Protein AF-A0A7S0L066-F1 (afdb_monomer_lite)

Radius of gyration: 33.39 Å; chains: 1; bounding box: 70×28×81 Å

Organism: NCBI:txid221442

Foldseek 3Di:
DVVVVVVCQVPVQLVDPQGPCVVVPQQDQDPVGDDPVNVVRVVVSVCCCVPPRVVVVVVVVVVVVVVVVVVVVVVVVVVVCVQQAAPPPRDGQVVCPVPPGPVCCCVPVVPPVVVVVLVVVLVVDDQVPDDPVSVVVVVVVD

Structure (mmCIF, N/CA/C/O backbone):
data_AF-A0A7S0L066-F1
#
_entry.id   AF-A0A7S0L066-F1
#
loop_
_atom_site.group_PDB
_atom_site.id
_atom_site.type_symbol
_atom_site.label_atom_id
_atom_site.label_alt_id
_atom_site.label_comp_id
_atom_site.label_asym_id
_atom_site.label_entity_id
_atom_site.label_seq_id
_atom_site.pdbx_PDB_ins_code
_atom_site.Cartn_x
_atom_site.Cartn_y
_atom_site.Cartn_z
_atom_site.occupancy
_atom_site.B_iso_or_equiv
_atom_site.auth_seq_id
_atom_site.auth_comp_id
_atom_site.auth_asym_id
_atom_site.auth_atom_id
_atom_site.pdbx_PDB_model_num
ATOM 1 N N . THR A 1 1 ? 0.556 -7.918 -47.233 1.00 83.25 1 THR A N 1
ATOM 2 C CA . THR A 1 1 ? 0.284 -6.454 -47.254 1.00 83.25 1 THR A CA 1
ATOM 3 C C . THR A 1 1 ? 1.113 -5.756 -46.186 1.00 83.25 1 THR A C 1
ATOM 5 O O . THR A 1 1 ? 1.379 -6.390 -45.176 1.00 83.25 1 THR A O 1
ATOM 8 N N . LYS A 1 2 ? 1.520 -4.485 -46.350 1.00 84.81 2 LYS A N 1
ATOM 9 C CA . LYS A 1 2 ? 2.402 -3.763 -45.392 1.00 84.81 2 LYS A CA 1
ATOM 10 C C . LYS A 1 2 ? 1.959 -3.868 -43.919 1.00 84.81 2 LYS A C 1
ATOM 12 O O . LYS A 1 2 ? 2.791 -4.014 -43.036 1.00 84.81 2 LYS A O 1
ATOM 17 N N . MET A 1 3 ? 0.648 -3.890 -43.676 1.00 85.00 3 MET A N 1
ATOM 18 C CA . MET A 1 3 ? 0.056 -4.055 -42.344 1.00 85.00 3 MET A CA 1
ATOM 19 C C . MET A 1 3 ? 0.345 -5.422 -41.697 1.00 85.00 3 MET A C 1
ATOM 21 O O . MET A 1 3 ? 0.539 -5.498 -40.492 1.00 85.00 3 MET A O 1
ATOM 25 N N . GLN A 1 4 ? 0.421 -6.498 -42.486 1.00 85.44 4 GLN A N 1
ATOM 26 C CA . GLN A 1 4 ? 0.763 -7.834 -41.979 1.00 85.44 4 GLN A CA 1
ATOM 27 C C . GLN A 1 4 ? 2.227 -7.908 -41.543 1.00 85.44 4 GLN A C 1
ATOM 29 O O . GLN A 1 4 ? 2.521 -8.519 -40.525 1.00 85.44 4 GLN A O 1
ATOM 34 N N . ILE A 1 5 ? 3.124 -7.251 -42.287 1.00 83.81 5 ILE A N 1
ATOM 35 C CA . ILE A 1 5 ? 4.545 -7.176 -41.929 1.00 83.81 5 ILE A CA 1
ATOM 36 C C . ILE A 1 5 ? 4.690 -6.409 -40.615 1.00 83.81 5 ILE A C 1
ATOM 38 O O . ILE A 1 5 ? 5.346 -6.902 -39.711 1.00 83.81 5 ILE A O 1
ATOM 42 N N . LEU A 1 6 ? 4.000 -5.272 -40.473 1.00 83.88 6 LEU A N 1
ATOM 43 C CA . LEU A 1 6 ? 4.010 -4.490 -39.236 1.00 83.88 6 LEU A CA 1
ATOM 44 C C . LEU A 1 6 ? 3.522 -5.303 -38.027 1.00 83.88 6 LEU A C 1
ATOM 46 O O . LEU A 1 6 ? 4.190 -5.326 -36.996 1.00 83.88 6 LEU A O 1
ATOM 50 N N . MET A 1 7 ? 2.380 -5.989 -38.153 1.00 85.94 7 MET A N 1
ATOM 51 C CA . MET A 1 7 ? 1.859 -6.828 -37.070 1.00 85.94 7 MET A CA 1
ATOM 52 C C . MET A 1 7 ? 2.839 -7.947 -36.708 1.00 85.94 7 MET A C 1
ATOM 54 O O . MET A 1 7 ? 3.133 -8.119 -35.533 1.00 85.94 7 MET A O 1
ATOM 58 N N . TYR A 1 8 ? 3.405 -8.633 -37.705 1.00 84.88 8 TYR A N 1
ATOM 59 C CA . TYR A 1 8 ? 4.385 -9.699 -37.492 1.00 84.88 8 TYR A CA 1
ATOM 60 C C . TYR A 1 8 ? 5.654 -9.196 -36.786 1.00 84.88 8 TYR A C 1
ATOM 62 O O . TYR A 1 8 ? 6.122 -9.814 -35.832 1.00 84.88 8 TYR A O 1
ATOM 70 N N . THR A 1 9 ? 6.186 -8.039 -37.196 1.00 81.69 9 THR A N 1
ATOM 71 C CA . THR A 1 9 ? 7.369 -7.448 -36.553 1.00 81.69 9 THR A CA 1
ATOM 72 C C . THR A 1 9 ? 7.100 -7.008 -35.119 1.00 81.69 9 THR A C 1
ATOM 74 O O . THR A 1 9 ? 7.973 -7.164 -34.275 1.00 81.69 9 THR A O 1
ATOM 77 N N . LEU A 1 10 ? 5.898 -6.509 -34.815 1.00 80.31 10 LEU A N 1
ATOM 78 C CA . LEU A 1 10 ? 5.542 -6.104 -33.456 1.00 80.31 10 LEU A CA 1
ATOM 79 C C . LEU A 1 10 ? 5.325 -7.314 -32.551 1.00 80.31 10 LEU A C 1
ATOM 81 O O . LEU A 1 10 ? 5.896 -7.374 -31.472 1.00 80.31 10 LEU A O 1
ATOM 85 N N . THR A 1 11 ? 4.536 -8.300 -32.975 1.00 82.19 11 THR A N 1
ATOM 86 C CA . THR A 1 11 ? 4.227 -9.446 -32.112 1.00 82.19 11 THR A CA 1
ATOM 87 C C . THR A 1 11 ? 5.443 -10.330 -31.913 1.00 82.19 11 THR A C 1
ATOM 89 O O . THR A 1 11 ? 5.811 -10.627 -30.783 1.00 82.19 11 THR A O 1
ATOM 92 N N . THR A 1 12 ? 6.099 -10.724 -33.001 1.00 81.56 12 THR A N 1
ATOM 93 C CA . THR A 1 12 ? 7.193 -11.691 -32.935 1.00 81.56 12 THR A CA 1
ATOM 94 C C . THR A 1 12 ? 8.498 -10.994 -32.566 1.00 81.56 12 THR A C 1
ATOM 96 O O . THR A 1 12 ? 9.250 -11.513 -31.750 1.00 81.56 12 THR A O 1
ATOM 99 N N . GLY A 1 13 ? 8.748 -9.789 -33.090 1.00 78.12 13 GLY A N 1
ATOM 100 C CA . GLY A 1 13 ? 9.976 -9.036 -32.817 1.00 78.12 13 GLY A CA 1
ATOM 101 C C . GLY A 1 13 ? 10.073 -8.457 -31.406 1.00 78.12 13 GLY A C 1
ATOM 102 O O . GLY A 1 13 ? 11.189 -8.259 -30.942 1.00 78.12 13 GLY A O 1
ATOM 103 N N . LEU A 1 14 ? 8.955 -8.200 -30.710 1.00 77.25 14 LEU A N 1
ATOM 104 C CA . LEU A 1 14 ? 8.981 -7.836 -29.282 1.00 77.25 14 LEU A CA 1
ATOM 105 C C . LEU A 1 14 ? 9.094 -9.063 -28.364 1.00 77.25 14 LEU A C 1
ATOM 107 O O . LEU A 1 14 ? 9.609 -8.947 -27.257 1.00 77.25 14 LEU A O 1
ATOM 111 N N . GLN A 1 15 ? 8.595 -10.224 -28.801 1.00 78.12 15 GLN A N 1
ATOM 112 C CA . GLN A 1 15 ? 8.657 -11.477 -28.039 1.00 78.12 15 GLN A CA 1
ATOM 113 C C . GLN A 1 15 ? 10.004 -12.198 -28.182 1.00 78.12 15 GLN A C 1
ATOM 115 O O . GLN A 1 15 ? 10.394 -12.945 -27.286 1.00 78.12 15 GLN A O 1
ATOM 120 N N . ALA A 1 16 ? 10.713 -11.989 -29.294 1.00 77.69 16 ALA A N 1
ATOM 121 C CA . ALA A 1 16 ? 12.057 -12.507 -29.499 1.00 77.69 16 ALA A CA 1
ATOM 122 C C . ALA A 1 16 ? 13.055 -11.780 -28.584 1.00 77.69 16 ALA A C 1
ATOM 124 O O . ALA A 1 16 ? 13.161 -10.553 -28.604 1.00 77.69 16 ALA A O 1
ATOM 125 N N . GLY A 1 17 ? 13.817 -12.542 -27.794 1.00 71.38 17 GLY A N 1
ATOM 126 C CA . GLY A 1 17 ? 14.738 -11.995 -26.791 1.00 71.38 17 GLY A CA 1
ATOM 127 C C . GLY A 1 17 ? 15.867 -11.129 -27.364 1.00 71.38 17 GLY A C 1
ATOM 128 O O . GLY A 1 17 ? 16.393 -10.287 -26.645 1.00 71.38 17 GLY A O 1
ATOM 129 N N . GLY A 1 18 ? 16.215 -11.303 -28.647 1.00 74.94 18 GLY A N 1
ATOM 130 C CA . GLY A 1 18 ? 17.207 -10.503 -29.382 1.00 74.94 18 GLY A CA 1
ATOM 131 C C . GLY A 1 18 ? 16.611 -9.468 -30.346 1.00 74.94 18 GLY A C 1
ATOM 132 O O . GLY A 1 18 ? 17.321 -8.948 -31.204 1.00 74.94 18 GLY A O 1
ATOM 133 N N . GLY A 1 19 ? 15.308 -9.185 -30.259 1.00 80.62 19 GLY A N 1
ATOM 134 C CA . GLY A 1 19 ? 14.626 -8.289 -31.191 1.00 80.62 19 GLY A CA 1
ATOM 135 C C . GLY A 1 19 ? 14.442 -8.889 -32.591 1.00 80.62 19 GLY A C 1
ATOM 136 O O . GLY A 1 19 ? 14.411 -10.104 -32.786 1.00 80.62 19 GLY A O 1
ATOM 137 N N . ILE A 1 20 ? 14.302 -8.026 -33.600 1.00 80.38 20 ILE A N 1
ATOM 138 C CA . ILE A 1 20 ? 13.977 -8.437 -34.975 1.00 80.38 20 ILE A CA 1
ATOM 139 C C . ILE A 1 20 ? 15.114 -9.213 -35.675 1.00 80.38 20 ILE A C 1
ATOM 141 O O . ILE A 1 20 ? 14.850 -10.005 -36.585 1.00 80.38 20 ILE A O 1
ATOM 145 N N . ALA A 1 21 ? 16.357 -9.037 -35.217 1.00 79.31 21 ALA A N 1
ATOM 146 C CA . ALA A 1 21 ? 17.546 -9.707 -35.744 1.00 79.31 21 ALA A CA 1
ATOM 147 C C . ALA A 1 21 ? 17.475 -11.234 -35.618 1.00 79.31 21 ALA A C 1
ATOM 149 O O . ALA A 1 21 ? 17.921 -11.952 -36.511 1.00 79.31 21 ALA A O 1
ATOM 150 N N . ASP A 1 22 ? 16.859 -11.731 -34.544 1.00 80.06 22 ASP A N 1
ATOM 151 C CA . ASP A 1 22 ? 16.724 -13.166 -34.269 1.00 80.06 22 ASP A CA 1
ATOM 152 C C . ASP A 1 22 ? 15.781 -13.857 -35.277 1.00 80.06 22 ASP A C 1
ATOM 154 O O . ASP A 1 22 ? 15.952 -15.018 -35.636 1.00 80.06 22 ASP A O 1
ATOM 158 N N . ILE A 1 23 ? 14.808 -13.114 -35.817 1.00 79.56 23 ILE A N 1
ATOM 159 C CA . ILE A 1 23 ? 13.771 -13.643 -36.719 1.00 79.56 23 ILE A CA 1
ATOM 160 C C . ILE A 1 23 ? 14.208 -13.585 -38.183 1.00 79.56 23 ILE A C 1
ATOM 162 O O . ILE A 1 23 ? 13.947 -14.510 -38.950 1.00 79.56 23 ILE A O 1
ATOM 166 N N . ILE A 1 24 ? 14.833 -12.477 -38.599 1.00 76.94 24 ILE A N 1
ATOM 167 C CA . ILE A 1 24 ? 15.256 -12.270 -39.998 1.00 76.94 24 ILE A CA 1
ATOM 168 C C . ILE A 1 24 ? 16.633 -12.922 -40.254 1.00 76.94 24 ILE A C 1
ATOM 170 O O . ILE A 1 24 ? 17.142 -12.898 -41.378 1.00 76.94 24 ILE A O 1
ATOM 174 N N . GLY A 1 25 ? 17.233 -13.519 -39.220 1.00 71.88 25 GLY A N 1
ATOM 175 C CA . GLY A 1 25 ? 18.628 -13.929 -39.207 1.00 71.88 25 GLY A CA 1
ATOM 176 C C . GLY A 1 25 ? 19.523 -12.701 -39.057 1.00 71.88 25 GLY A C 1
ATOM 177 O O . GLY A 1 25 ? 19.378 -11.717 -39.796 1.00 71.88 25 GLY A O 1
ATOM 178 N N . GLY A 1 26 ? 20.438 -12.751 -38.087 1.00 67.69 26 GLY A N 1
ATOM 179 C CA . GLY A 1 26 ? 21.418 -11.690 -37.869 1.00 67.69 26 GLY A CA 1
ATOM 180 C C . GLY A 1 26 ? 22.226 -11.410 -39.136 1.00 67.69 26 GLY A C 1
ATOM 181 O O . GLY A 1 26 ? 22.252 -12.218 -40.069 1.00 67.69 26 GLY A O 1
ATOM 182 N N . ALA A 1 27 ? 22.880 -10.250 -39.195 1.00 67.81 27 ALA A N 1
ATOM 183 C CA . ALA A 1 27 ? 23.735 -9.913 -40.326 1.00 67.81 27 ALA A CA 1
ATOM 184 C C . ALA A 1 27 ? 24.775 -11.033 -40.544 1.00 67.81 27 ALA A C 1
ATOM 186 O O . ALA A 1 27 ? 25.620 -11.291 -39.690 1.00 67.81 27 ALA A O 1
ATOM 187 N N . THR A 1 28 ? 24.677 -11.746 -41.666 1.00 65.25 28 THR A N 1
ATOM 188 C CA . THR A 1 28 ? 25.598 -12.833 -42.001 1.00 65.25 28 THR A CA 1
ATOM 189 C C . THR A 1 28 ? 26.895 -12.245 -42.538 1.00 65.25 28 THR A C 1
ATOM 191 O O . THR A 1 28 ? 26.867 -11.378 -43.413 1.00 65.25 28 THR A O 1
ATOM 194 N N . TYR A 1 29 ? 28.025 -12.716 -42.017 1.00 61.97 29 TYR A N 1
ATOM 195 C CA . TYR A 1 29 ? 29.346 -12.385 -42.539 1.00 61.97 29 TYR A CA 1
ATOM 196 C C . TYR A 1 29 ? 29.525 -13.126 -43.869 1.00 61.97 29 TYR A C 1
ATOM 198 O O . TY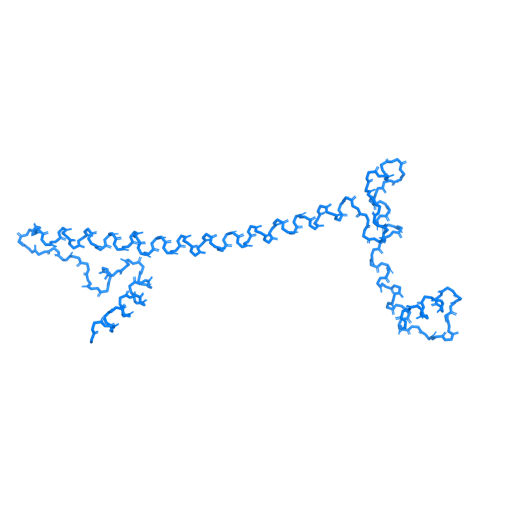R A 1 29 ? 29.619 -14.349 -43.877 1.00 61.97 29 TYR A O 1
ATOM 206 N N . ASP A 1 30 ? 29.473 -12.408 -44.989 1.00 61.53 30 ASP A N 1
ATOM 207 C CA . ASP A 1 30 ? 29.739 -12.988 -46.308 1.00 61.53 30 ASP A CA 1
ATOM 208 C C . ASP A 1 30 ? 31.264 -13.093 -46.504 1.00 61.53 30 ASP A C 1
ATOM 210 O O . ASP A 1 30 ? 32.003 -12.189 -46.098 1.00 61.53 30 ASP A O 1
ATOM 214 N N . ASP A 1 31 ? 31.753 -14.175 -47.120 1.00 57.56 31 ASP A N 1
ATOM 215 C CA . ASP A 1 31 ? 33.188 -14.533 -47.235 1.00 57.56 31 ASP A CA 1
ATOM 216 C C . ASP A 1 31 ? 34.046 -13.496 -48.016 1.00 57.56 31 ASP A C 1
ATOM 218 O O . ASP A 1 31 ? 35.258 -13.653 -48.166 1.00 57.56 31 ASP A O 1
ATOM 222 N N . GLY A 1 32 ? 33.437 -12.406 -48.503 1.00 62.47 32 GLY A N 1
ATOM 223 C CA . GLY A 1 32 ? 34.076 -11.278 -49.195 1.00 62.47 32 GLY A CA 1
ATOM 224 C C . GLY A 1 32 ? 34.456 -10.073 -48.317 1.00 62.47 32 GLY A C 1
ATOM 225 O O . GLY A 1 32 ? 34.993 -9.097 -48.844 1.00 62.47 32 GLY A O 1
ATOM 226 N N . GLY A 1 33 ? 34.207 -10.122 -47.003 1.00 61.22 33 GLY A N 1
ATOM 227 C CA . GLY A 1 33 ? 34.498 -9.037 -46.054 1.00 61.22 33 GLY A CA 1
ATOM 228 C C . GLY A 1 33 ? 33.296 -8.121 -45.768 1.00 61.22 33 GLY A C 1
ATOM 229 O O . GLY A 1 33 ? 32.257 -8.226 -46.421 1.00 61.22 33 GLY A O 1
ATOM 230 N N . PRO A 1 34 ? 33.392 -7.226 -44.765 1.00 63.47 34 PRO A N 1
ATOM 231 C CA . PRO A 1 34 ? 32.255 -6.430 -44.319 1.00 63.47 34 PRO A CA 1
ATOM 232 C C . PRO A 1 34 ? 31.882 -5.366 -45.359 1.00 63.47 34 PRO A C 1
ATOM 234 O O . PRO A 1 34 ? 32.517 -4.316 -45.452 1.00 63.47 34 PRO A O 1
ATOM 237 N N . ASP A 1 35 ? 30.822 -5.626 -46.123 1.00 75.88 35 ASP A N 1
ATOM 238 C CA . ASP A 1 35 ? 30.203 -4.623 -46.989 1.00 75.88 35 ASP A CA 1
ATOM 239 C C . ASP A 1 35 ? 29.529 -3.520 -46.144 1.00 75.88 35 ASP A C 1
ATOM 241 O O . ASP A 1 35 ? 29.085 -3.741 -45.014 1.00 75.88 35 ASP A O 1
ATOM 245 N N . SER A 1 36 ? 29.389 -2.317 -46.699 1.00 79.31 36 SER A N 1
ATOM 246 C CA . SER A 1 36 ? 28.723 -1.178 -46.045 1.00 79.31 36 SER A CA 1
ATOM 247 C C . SER A 1 36 ? 27.295 -1.517 -45.580 1.00 79.31 36 SER A C 1
ATOM 249 O O . SER A 1 36 ? 26.822 -1.001 -44.565 1.00 79.31 36 SER A O 1
ATOM 251 N N . ARG A 1 37 ? 26.625 -2.442 -46.279 1.00 79.00 37 ARG A N 1
ATOM 252 C CA . ARG A 1 37 ? 25.279 -2.933 -45.949 1.00 79.00 37 ARG A CA 1
ATOM 253 C C . ARG A 1 37 ? 25.227 -3.762 -44.665 1.00 79.00 37 ARG A C 1
ATOM 255 O O . ARG A 1 37 ? 24.209 -3.719 -43.976 1.00 79.00 37 ARG A O 1
ATOM 262 N N . TYR A 1 38 ? 26.300 -4.484 -44.337 1.00 82.12 38 TYR A N 1
ATOM 263 C CA . TYR A 1 38 ? 26.390 -5.288 -43.116 1.00 82.12 38 TYR A CA 1
ATOM 264 C C . TYR A 1 38 ? 26.314 -4.387 -41.878 1.00 82.12 38 TYR A C 1
ATOM 266 O O . TYR A 1 38 ? 25.449 -4.570 -41.024 1.00 82.12 38 TYR A O 1
ATOM 274 N N . TRP A 1 39 ? 27.150 -3.346 -41.830 1.00 82.19 39 TRP A N 1
ATOM 275 C CA . TRP A 1 39 ? 27.199 -2.415 -40.700 1.00 82.19 39 TRP A CA 1
ATOM 276 C C . TRP A 1 39 ? 25.904 -1.630 -40.516 1.00 82.19 39 TRP A C 1
ATOM 278 O O . TRP A 1 39 ? 25.462 -1.438 -39.386 1.00 82.19 39 TRP A O 1
ATOM 288 N N . TRP A 1 40 ? 25.261 -1.219 -41.614 1.00 84.56 40 TRP A N 1
ATOM 289 C CA . TRP A 1 40 ? 23.960 -0.556 -41.533 1.00 84.56 40 TRP A CA 1
ATOM 290 C C . TRP A 1 40 ? 22.888 -1.458 -40.911 1.00 84.56 40 TRP A C 1
ATOM 292 O O . TRP A 1 40 ? 22.070 -0.987 -40.124 1.00 84.56 40 TRP A O 1
ATOM 302 N N . ARG A 1 41 ? 22.910 -2.760 -41.225 1.00 84.31 41 ARG A N 1
ATOM 303 C CA . ARG A 1 41 ? 21.960 -3.725 -40.665 1.00 84.31 41 ARG A CA 1
ATOM 304 C C . ARG A 1 41 ? 22.204 -3.985 -39.180 1.00 84.31 41 ARG A C 1
ATOM 306 O O . ARG A 1 41 ? 21.244 -3.965 -38.425 1.00 84.31 41 ARG A O 1
ATOM 313 N N . VAL A 1 42 ? 23.462 -4.128 -38.760 1.00 84.38 42 VAL A N 1
ATOM 314 C CA . VAL A 1 42 ? 23.818 -4.280 -37.336 1.00 84.38 42 VAL A CA 1
ATOM 315 C C . VAL A 1 42 ? 23.342 -3.078 -36.520 1.00 84.38 42 VAL A C 1
ATOM 317 O O . VAL A 1 42 ? 22.639 -3.244 -35.531 1.00 84.38 42 VAL A O 1
ATOM 320 N N . VAL A 1 43 ? 23.643 -1.856 -36.973 1.00 88.00 43 VAL A N 1
ATOM 321 C CA . VAL A 1 43 ? 23.212 -0.634 -36.271 1.00 88.00 43 VAL A CA 1
ATOM 322 C C . VAL A 1 43 ? 21.688 -0.521 -36.223 1.00 88.00 43 VAL A C 1
ATOM 324 O O . VAL A 1 43 ? 21.139 -0.091 -35.211 1.00 88.00 43 VAL A O 1
ATOM 327 N N . TYR A 1 44 ? 20.996 -0.901 -37.299 1.00 87.38 44 TYR A N 1
ATOM 328 C CA . TYR A 1 44 ? 19.535 -0.914 -37.329 1.00 87.38 44 TYR A CA 1
ATOM 329 C C . TYR A 1 44 ? 18.943 -1.909 -36.319 1.00 87.38 44 TYR A C 1
ATOM 331 O O . TYR A 1 44 ? 18.037 -1.545 -35.568 1.00 87.38 44 TYR A O 1
ATOM 339 N N . ASP A 1 45 ? 19.472 -3.130 -36.281 1.00 85.94 45 ASP A N 1
ATOM 340 C CA . ASP A 1 45 ? 19.020 -4.203 -35.396 1.00 85.94 45 ASP A CA 1
ATOM 341 C C . ASP A 1 45 ? 19.275 -3.860 -33.911 1.00 85.94 45 ASP A C 1
ATOM 343 O O . ASP A 1 45 ? 18.370 -3.986 -33.079 1.00 85.94 45 ASP A O 1
ATOM 347 N N . ASP A 1 46 ? 20.454 -3.319 -33.590 1.00 86.75 46 ASP A N 1
ATOM 348 C CA . ASP A 1 46 ? 20.810 -2.884 -32.232 1.00 86.75 46 ASP A CA 1
ATOM 349 C C . ASP A 1 46 ? 19.978 -1.674 -31.779 1.00 86.75 46 ASP A C 1
ATOM 351 O O . ASP A 1 46 ? 19.477 -1.634 -30.651 1.00 86.75 46 ASP A O 1
ATOM 355 N N . ALA A 1 47 ? 19.777 -0.685 -32.659 1.00 89.06 47 ALA A N 1
ATOM 356 C CA . ALA A 1 47 ? 18.936 0.471 -32.357 1.00 89.06 47 ALA A CA 1
ATOM 357 C C . ALA A 1 47 ? 17.473 0.061 -32.139 1.00 89.06 47 ALA A C 1
ATOM 359 O O . ALA A 1 47 ? 16.820 0.581 -31.232 1.00 89.06 47 ALA A O 1
ATOM 360 N N . TYR A 1 48 ? 16.964 -0.892 -32.929 1.00 85.88 48 TYR A N 1
ATOM 361 C CA . TYR A 1 48 ? 15.634 -1.466 -32.733 1.00 85.88 48 TYR A CA 1
ATOM 362 C C . TYR A 1 48 ? 15.514 -2.114 -31.348 1.00 85.88 48 TYR A C 1
ATOM 364 O O . TYR A 1 48 ? 14.566 -1.823 -30.618 1.00 85.88 48 TYR A O 1
ATOM 372 N N . PHE A 1 49 ? 16.479 -2.951 -30.959 1.00 85.94 49 PHE A N 1
ATOM 373 C CA . PHE A 1 49 ? 16.461 -3.631 -29.664 1.00 85.94 49 PHE A CA 1
ATOM 374 C C . PHE A 1 49 ? 16.509 -2.642 -28.488 1.00 85.94 49 PHE A C 1
ATOM 376 O O . PHE A 1 49 ? 15.670 -2.700 -27.584 1.00 85.94 49 PHE A O 1
ATOM 383 N N . LEU A 1 50 ? 17.432 -1.681 -28.520 1.00 88.56 50 LEU A N 1
ATOM 384 C CA . LEU A 1 50 ? 17.578 -0.696 -27.447 1.00 88.56 50 LEU A CA 1
ATOM 385 C C . LEU A 1 50 ? 16.359 0.221 -27.325 1.00 88.56 50 LEU A C 1
ATOM 387 O O . LEU A 1 50 ? 15.896 0.487 -26.218 1.00 88.56 50 LEU A O 1
ATOM 391 N N . ILE A 1 51 ? 15.824 0.705 -28.444 1.00 87.75 51 ILE A N 1
ATOM 392 C CA . ILE A 1 51 ? 14.743 1.692 -28.409 1.00 87.75 51 ILE A CA 1
ATOM 393 C C . ILE A 1 51 ? 13.392 1.017 -28.189 1.00 87.75 51 ILE A C 1
ATOM 395 O O . ILE A 1 51 ? 12.615 1.488 -27.368 1.00 87.75 51 ILE A O 1
ATOM 399 N N . LEU A 1 52 ? 13.076 -0.066 -28.900 1.00 85.50 52 LEU A N 1
ATOM 400 C CA . LEU A 1 52 ? 11.735 -0.652 -28.834 1.00 85.50 52 LEU A CA 1
ATOM 401 C C . LEU A 1 52 ? 11.597 -1.719 -27.755 1.00 85.50 52 LEU A C 1
ATOM 403 O O . LEU A 1 52 ? 10.556 -1.764 -27.111 1.00 85.50 52 LEU A O 1
ATOM 407 N N . VAL A 1 53 ? 12.613 -2.549 -27.514 1.00 86.06 53 VAL A N 1
ATOM 408 C CA . VAL A 1 53 ? 12.506 -3.615 -26.505 1.00 86.06 53 VAL A CA 1
ATOM 409 C C . VAL A 1 53 ? 12.838 -3.060 -25.120 1.00 86.06 53 VAL A C 1
ATOM 411 O O . VAL A 1 53 ? 11.978 -3.061 -24.240 1.00 86.06 53 VAL A O 1
ATOM 414 N N . ILE A 1 54 ? 14.042 -2.511 -24.922 1.00 89.94 54 ILE A N 1
ATOM 415 C CA . ILE A 1 54 ? 14.493 -2.078 -23.586 1.00 89.94 54 ILE A CA 1
ATOM 416 C C . ILE A 1 54 ? 13.627 -0.947 -23.021 1.00 89.94 54 ILE A C 1
ATOM 418 O O . ILE A 1 54 ? 13.211 -1.033 -21.863 1.00 89.94 54 ILE A O 1
ATOM 422 N N . ILE A 1 55 ? 13.305 0.087 -23.806 1.00 92.44 55 ILE A N 1
ATOM 423 C CA . ILE A 1 55 ? 12.462 1.189 -23.310 1.00 92.44 55 ILE A CA 1
ATOM 424 C C . ILE A 1 55 ? 11.045 0.692 -23.005 1.00 92.44 55 ILE A C 1
ATOM 426 O O . ILE A 1 55 ? 10.513 1.026 -21.949 1.00 92.44 55 ILE A O 1
ATOM 430 N N . MET A 1 56 ? 10.439 -0.142 -23.859 1.00 88.50 56 MET A N 1
ATOM 431 C CA . MET A 1 56 ? 9.090 -0.663 -23.600 1.00 88.50 56 MET A CA 1
ATOM 432 C C . MET A 1 56 ? 9.049 -1.507 -22.320 1.00 88.50 56 MET A C 1
ATOM 434 O O . MET A 1 56 ? 8.168 -1.301 -21.483 1.00 88.50 56 MET A O 1
ATOM 438 N N . LEU A 1 57 ? 10.023 -2.404 -22.121 1.00 89.62 57 LEU A N 1
ATOM 439 C CA . LEU A 1 57 ? 10.134 -3.200 -20.893 1.00 89.62 57 LEU A CA 1
ATOM 440 C C . LEU A 1 57 ? 10.371 -2.316 -19.660 1.00 89.62 57 LEU A C 1
ATOM 442 O O . LEU A 1 57 ? 9.797 -2.573 -18.599 1.00 89.62 57 LEU A O 1
ATOM 446 N N . SER A 1 58 ? 11.175 -1.260 -19.803 1.00 94.12 58 SER A N 1
ATOM 447 C CA . SER A 1 58 ? 11.455 -0.305 -18.725 1.00 94.12 58 SER A CA 1
ATOM 448 C C . SER A 1 58 ? 10.212 0.498 -18.341 1.00 94.12 58 SER A C 1
ATOM 450 O O . SER A 1 58 ? 9.969 0.698 -17.155 1.00 94.12 58 SER A O 1
ATOM 452 N N . ILE A 1 59 ? 9.385 0.903 -19.312 1.00 95.31 59 ILE A N 1
ATOM 453 C CA . ILE A 1 59 ? 8.109 1.590 -19.058 1.00 95.31 59 ILE A CA 1
ATOM 454 C C . ILE A 1 59 ? 7.147 0.669 -18.306 1.00 95.31 59 ILE A C 1
ATOM 456 O O . ILE A 1 59 ? 6.606 1.070 -17.279 1.00 95.31 59 ILE A O 1
ATOM 460 N N . VAL A 1 60 ? 6.953 -0.569 -18.778 1.00 94.56 60 VAL A N 1
ATOM 461 C CA . VAL A 1 60 ? 6.044 -1.525 -18.120 1.00 94.56 60 VAL A CA 1
ATOM 462 C C . VAL A 1 60 ? 6.499 -1.799 -16.688 1.00 94.56 60 VAL A C 1
ATOM 464 O O . VAL A 1 60 ? 5.696 -1.726 -15.760 1.00 94.56 60 VAL A O 1
ATOM 467 N N . SER A 1 61 ? 7.793 -2.050 -16.495 1.00 95.88 61 SER A N 1
ATOM 468 C CA . SER A 1 61 ? 8.359 -2.273 -15.162 1.00 95.88 61 SER A CA 1
ATOM 469 C C . SER A 1 61 ? 8.227 -1.031 -14.277 1.00 95.88 61 SER A C 1
ATOM 471 O O . SER A 1 61 ? 7.905 -1.158 -13.100 1.00 95.88 61 SER A O 1
ATOM 473 N N . GLY A 1 62 ? 8.411 0.165 -14.840 1.00 97.31 62 GLY A N 1
ATOM 474 C CA . GLY A 1 62 ? 8.229 1.434 -14.138 1.00 97.31 62 GLY A CA 1
ATOM 475 C C . GLY A 1 62 ? 6.803 1.625 -13.626 1.00 97.31 62 GLY A C 1
ATOM 476 O O . GLY A 1 62 ? 6.627 1.930 -12.452 1.00 97.31 62 GLY A O 1
ATOM 477 N N . ILE A 1 63 ? 5.792 1.361 -14.462 1.00 97.25 63 ILE A N 1
ATOM 478 C CA . ILE A 1 63 ? 4.373 1.430 -14.065 1.00 97.25 63 ILE A CA 1
ATOM 479 C C . ILE A 1 63 ? 4.075 0.437 -12.936 1.00 97.25 63 ILE A C 1
ATOM 481 O O . ILE A 1 63 ? 3.377 0.766 -11.981 1.00 97.25 63 ILE A O 1
ATOM 485 N N . ILE A 1 64 ? 4.614 -0.781 -13.030 1.00 96.94 64 ILE A N 1
ATOM 486 C CA . ILE A 1 64 ? 4.426 -1.808 -12.001 1.00 96.94 64 ILE A CA 1
ATOM 487 C C . ILE A 1 64 ? 5.053 -1.367 -10.669 1.00 96.94 64 ILE A C 1
ATOM 489 O O . ILE A 1 64 ? 4.419 -1.497 -9.623 1.00 96.94 64 ILE A O 1
ATOM 493 N N . ILE A 1 65 ? 6.280 -0.836 -10.694 1.00 97.56 65 ILE A N 1
ATOM 494 C CA . ILE A 1 65 ? 6.973 -0.352 -9.491 1.00 97.56 65 ILE A CA 1
ATOM 495 C C . ILE A 1 65 ? 6.224 0.825 -8.867 1.00 97.56 65 ILE A C 1
ATOM 497 O O . ILE A 1 65 ? 6.073 0.847 -7.650 1.00 97.56 65 ILE A O 1
ATOM 501 N N . ASP A 1 66 ? 5.730 1.759 -9.677 1.00 97.62 66 ASP A N 1
ATOM 502 C CA . ASP A 1 66 ? 4.942 2.902 -9.209 1.00 97.62 66 ASP A CA 1
ATOM 503 C C . ASP A 1 66 ? 3.647 2.448 -8.515 1.00 97.62 66 ASP A C 1
ATOM 505 O O . ASP A 1 66 ? 3.383 2.823 -7.374 1.00 97.62 66 ASP A O 1
ATOM 509 N N . ALA A 1 67 ? 2.900 1.525 -9.131 1.00 96.75 67 ALA A N 1
ATOM 510 C CA . ALA A 1 67 ? 1.683 0.965 -8.541 1.00 96.75 67 ALA A CA 1
ATOM 511 C C . ALA A 1 67 ? 1.948 0.222 -7.216 1.00 96.75 67 ALA A C 1
ATOM 513 O O . ALA A 1 67 ? 1.190 0.359 -6.246 1.00 96.75 67 ALA A O 1
ATOM 514 N N . PHE A 1 68 ? 3.034 -0.557 -7.145 1.00 96.06 68 PHE A N 1
ATOM 515 C CA . PHE A 1 68 ? 3.448 -1.198 -5.895 1.00 96.06 68 PHE A CA 1
ATOM 516 C C . PHE A 1 68 ? 3.973 -0.192 -4.866 1.00 96.06 68 PHE A C 1
ATOM 518 O O . PHE A 1 68 ? 3.783 -0.418 -3.673 1.00 96.06 68 PHE A O 1
ATOM 525 N N . GLY A 1 69 ? 4.597 0.904 -5.299 1.00 97.38 69 GLY A N 1
ATOM 526 C CA . GLY A 1 69 ? 4.996 2.025 -4.449 1.00 97.38 69 GLY A CA 1
ATOM 527 C C . GLY A 1 69 ? 3.785 2.658 -3.773 1.00 97.38 69 GLY A C 1
ATOM 528 O O . GLY A 1 69 ? 3.686 2.618 -2.551 1.00 97.38 69 GLY A O 1
ATOM 529 N N . ALA A 1 70 ? 2.797 3.089 -4.560 1.00 96.06 70 ALA A N 1
ATOM 530 C CA . ALA A 1 70 ? 1.560 3.677 -4.046 1.00 96.06 70 ALA A CA 1
ATOM 531 C C . ALA A 1 70 ? 0.808 2.738 -3.082 1.00 96.06 70 ALA A C 1
ATOM 533 O O . ALA A 1 70 ? 0.312 3.166 -2.042 1.00 96.06 70 ALA A O 1
ATOM 534 N N . SER A 1 71 ? 0.765 1.434 -3.385 1.00 95.25 71 SER A N 1
ATOM 535 C CA . SER A 1 71 ? 0.146 0.440 -2.493 1.00 95.25 71 SER A CA 1
ATOM 536 C C . SER A 1 71 ? 0.883 0.305 -1.153 1.00 95.25 71 SER A C 1
ATOM 538 O O . SER A 1 71 ? 0.257 0.041 -0.125 1.00 95.25 71 SER A O 1
ATOM 540 N N . ARG A 1 72 ? 2.213 0.468 -1.143 1.00 96.00 72 ARG A N 1
ATOM 541 C CA . ARG A 1 72 ? 3.020 0.444 0.087 1.00 96.00 72 ARG A CA 1
ATOM 542 C C . ARG A 1 72 ? 2.817 1.708 0.906 1.00 96.00 72 ARG A C 1
ATOM 544 O O . ARG A 1 72 ? 2.684 1.590 2.120 1.00 96.00 72 ARG A O 1
ATOM 551 N N . ASP A 1 73 ? 2.764 2.860 0.249 1.00 96.88 73 ASP A N 1
ATOM 552 C CA . ASP A 1 73 ? 2.547 4.147 0.908 1.00 96.88 73 ASP A CA 1
ATOM 553 C C . ASP A 1 73 ? 1.169 4.181 1.577 1.00 96.88 73 ASP A C 1
ATOM 555 O O . ASP A 1 73 ? 1.073 4.517 2.753 1.00 96.88 73 ASP A O 1
ATOM 559 N N . HIS A 1 74 ? 0.125 3.701 0.891 1.00 95.19 74 HIS A N 1
ATOM 560 C CA . HIS A 1 74 ? -1.210 3.596 1.484 1.00 95.19 74 HIS A CA 1
ATOM 561 C C . HIS A 1 74 ? -1.241 2.662 2.702 1.00 95.19 74 HIS A C 1
ATOM 563 O O . HIS A 1 74 ? -1.858 2.971 3.718 1.00 95.19 74 HIS A O 1
ATOM 569 N N . ARG A 1 75 ? -0.545 1.517 2.635 1.00 94.00 75 ARG A N 1
ATOM 570 C CA . ARG A 1 75 ? -0.444 0.622 3.795 1.00 94.00 75 ARG A CA 1
ATOM 571 C C . ARG A 1 75 ? 0.272 1.300 4.965 1.00 94.00 75 ARG A C 1
ATOM 573 O O . ARG A 1 75 ? -0.169 1.150 6.097 1.00 94.00 75 ARG A O 1
ATOM 580 N N . HIS A 1 76 ? 1.353 2.028 4.693 1.00 95.12 76 HIS A N 1
ATOM 581 C CA . HIS A 1 76 ? 2.103 2.743 5.722 1.00 95.12 76 HIS A CA 1
ATOM 582 C C . HIS A 1 76 ? 1.262 3.843 6.380 1.00 95.1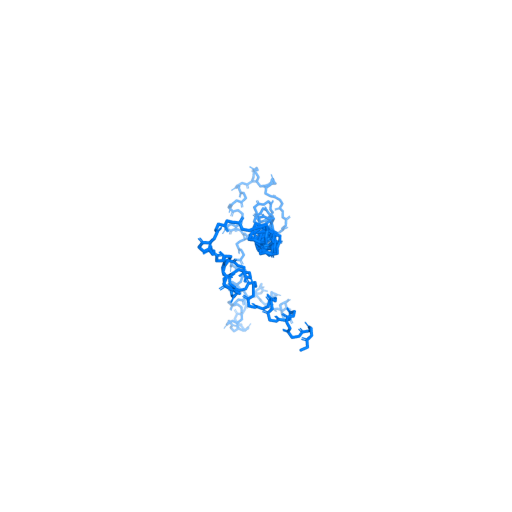2 76 HIS A C 1
ATOM 584 O O . HIS A 1 76 ? 1.287 3.973 7.596 1.00 95.12 76 HIS A O 1
ATOM 590 N N . GLU A 1 77 ? 0.478 4.587 5.599 1.00 94.06 77 GLU A N 1
ATOM 591 C CA . GLU A 1 77 ? -0.452 5.603 6.107 1.00 94.06 77 GLU A CA 1
ATOM 592 C C . GLU A 1 77 ? -1.492 4.995 7.063 1.00 94.06 77 GLU A C 1
ATOM 594 O O . GLU A 1 77 ? -1.701 5.505 8.162 1.00 94.06 77 GLU A O 1
ATOM 599 N N . VAL A 1 78 ? -2.095 3.861 6.690 1.00 90.62 78 VAL A N 1
ATOM 600 C CA . VAL A 1 78 ? -3.058 3.152 7.550 1.00 90.62 78 VAL A CA 1
ATOM 601 C C . VAL A 1 78 ? -2.394 2.620 8.827 1.00 90.62 78 VAL A C 1
ATOM 603 O O . VAL A 1 78 ? -2.977 2.707 9.906 1.00 90.62 78 VAL A O 1
ATOM 606 N N . GLU A 1 79 ? -1.186 2.060 8.726 1.00 90.31 79 GLU A N 1
ATOM 607 C CA . GLU A 1 79 ? -0.428 1.567 9.885 1.00 90.31 79 GLU A CA 1
ATOM 608 C C . GLU A 1 79 ? -0.013 2.704 10.833 1.00 90.31 79 GLU A C 1
ATOM 610 O O . GLU A 1 79 ? 0.021 2.507 12.050 1.00 90.31 79 GLU A O 1
ATOM 615 N N . GLU A 1 80 ? 0.297 3.881 10.292 1.00 90.50 80 GLU A N 1
ATOM 616 C CA . GLU A 1 80 ? 0.626 5.081 11.058 1.00 90.50 80 GLU A CA 1
ATOM 617 C C . GLU A 1 80 ? -0.608 5.639 11.780 1.00 90.50 80 GLU A C 1
ATOM 619 O O . GLU A 1 80 ? -0.538 5.919 12.978 1.00 90.50 80 GLU A O 1
ATOM 624 N N . ASP A 1 81 ? -1.759 5.723 11.108 1.00 90.25 81 ASP A N 1
ATOM 625 C CA . ASP A 1 81 ? -3.009 6.173 11.734 1.00 90.25 81 ASP A CA 1
ATOM 626 C C . ASP A 1 81 ? -3.435 5.256 12.896 1.00 90.25 81 ASP A C 1
ATOM 628 O O . ASP A 1 81 ? -3.763 5.733 13.984 1.00 90.25 81 ASP A O 1
ATOM 632 N N . GLN A 1 82 ? -3.311 3.933 12.724 1.00 86.00 82 GLN A N 1
ATOM 633 C CA . GLN A 1 82 ? -3.599 2.954 13.784 1.00 86.00 82 GLN A CA 1
ATOM 634 C C . GLN A 1 82 ? -2.680 3.081 15.010 1.00 86.00 82 GLN A C 1
ATOM 636 O O . GLN A 1 82 ? -3.080 2.723 16.120 1.00 86.00 82 GLN A O 1
ATOM 641 N N . GLN A 1 83 ? -1.447 3.561 14.831 1.00 85.56 83 GLN A N 1
ATOM 642 C CA . GLN A 1 83 ? -0.507 3.807 15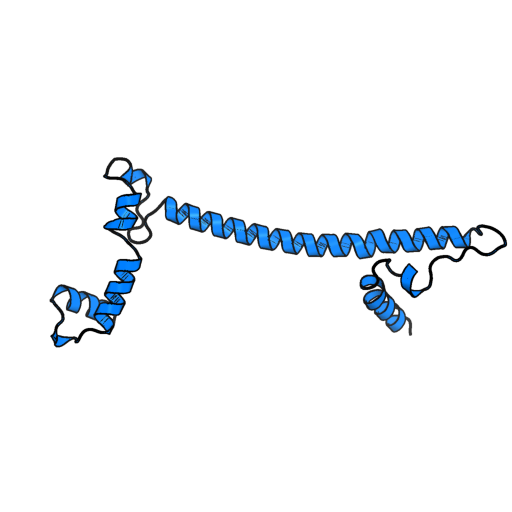.933 1.00 85.56 83 GLN A CA 1
ATOM 643 C C . GLN A 1 83 ? -0.723 5.175 16.588 1.00 85.56 83 GLN A C 1
ATOM 645 O O . GLN A 1 83 ? -0.431 5.356 17.773 1.00 85.56 83 GLN A O 1
ATOM 650 N N . ASN A 1 84 ? -1.235 6.138 15.825 1.00 89.38 84 ASN A N 1
ATOM 651 C CA . ASN A 1 84 ? -1.408 7.511 16.271 1.00 89.38 84 ASN A CA 1
ATOM 652 C C . ASN A 1 84 ? -2.760 7.765 16.923 1.00 89.38 84 ASN A C 1
ATOM 654 O O . ASN A 1 84 ? -2.851 8.678 17.739 1.00 89.38 84 ASN A O 1
ATOM 658 N N . SER A 1 85 ? -3.798 6.992 16.612 1.00 92.25 85 SER A N 1
ATOM 659 C CA . SER A 1 85 ? -5.131 7.182 17.180 1.00 92.25 85 SER A CA 1
ATOM 660 C C . SER A 1 85 ? -5.835 5.855 17.469 1.00 92.25 85 SER A C 1
ATOM 662 O O . SER A 1 85 ? -5.590 4.828 16.839 1.00 92.25 85 SER A O 1
ATOM 664 N N . CYS A 1 86 ? -6.698 5.833 18.488 1.00 92.50 86 CYS A N 1
ATOM 665 C CA . CYS A 1 86 ? -7.462 4.628 18.810 1.00 92.50 86 CYS A CA 1
ATOM 666 C C . CYS A 1 86 ? -8.641 4.455 17.840 1.00 92.50 86 CYS A C 1
ATOM 668 O O . CYS A 1 86 ? -9.506 5.322 17.769 1.00 92.50 86 CYS A O 1
ATOM 670 N N . PHE A 1 87 ? -8.750 3.288 17.200 1.00 92.69 87 PHE A N 1
ATOM 671 C CA . PHE A 1 87 ? -9.813 2.963 16.237 1.00 92.69 87 PHE A CA 1
ATOM 672 C C . PHE A 1 87 ? -11.251 3.154 16.764 1.00 92.69 87 PHE A C 1
ATOM 674 O O . PHE A 1 87 ? -12.138 3.539 16.011 1.00 92.69 87 PHE A O 1
ATOM 681 N N . ILE A 1 88 ? -11.499 2.894 18.054 1.00 93.56 88 ILE A N 1
ATOM 682 C CA . ILE A 1 88 ? -12.855 2.932 18.629 1.00 93.56 88 ILE A CA 1
ATOM 683 C C . ILE A 1 88 ? -13.259 4.344 19.071 1.00 93.56 88 ILE A C 1
ATOM 685 O O . ILE A 1 88 ? -14.393 4.759 18.847 1.00 93.56 88 ILE A O 1
ATOM 689 N N . CYS A 1 89 ? -12.359 5.088 19.724 1.00 92.88 89 CYS A N 1
ATOM 690 C CA . CYS A 1 89 ? -12.680 6.401 20.301 1.00 92.88 89 CYS A CA 1
ATOM 691 C C . CYS A 1 89 ? -12.094 7.596 19.536 1.00 92.88 89 CYS A C 1
ATOM 693 O O . CYS A 1 89 ? -12.453 8.732 19.841 1.00 92.88 89 CYS A O 1
ATOM 695 N N . GLY A 1 90 ? -11.191 7.367 18.579 1.00 91.56 90 GLY A N 1
ATOM 696 C CA . GLY A 1 90 ? -10.546 8.400 17.761 1.00 91.56 90 GLY A CA 1
ATOM 697 C C . GLY A 1 90 ? -9.577 9.311 18.520 1.00 91.56 90 GLY A C 1
ATOM 698 O O . GLY A 1 90 ? -9.192 10.360 18.011 1.00 91.56 90 GLY A O 1
ATOM 699 N N . ILE A 1 91 ? -9.208 8.971 19.758 1.00 91.75 91 ILE A N 1
ATOM 700 C CA . ILE A 1 91 ? -8.312 9.799 20.572 1.00 91.75 91 ILE A CA 1
ATOM 701 C C . ILE A 1 91 ? -6.857 9.508 20.189 1.00 91.75 91 ILE A C 1
ATOM 703 O O . ILE A 1 91 ? -6.454 8.345 20.130 1.00 91.75 91 ILE A O 1
ATOM 707 N N . GLU A 1 92 ? -6.075 10.570 19.983 1.00 91.19 92 GLU A N 1
ATOM 708 C CA . GLU A 1 92 ? -4.642 10.484 19.689 1.00 91.19 92 GLU A CA 1
ATOM 709 C C . GLU A 1 92 ? -3.831 9.845 20.829 1.00 91.19 92 GLU A C 1
ATOM 711 O O . GLU A 1 92 ? -4.050 10.133 22.012 1.00 91.19 92 GLU A O 1
ATOM 716 N N . SER A 1 93 ? -2.831 9.045 20.462 1.00 90.12 93 SER A N 1
ATOM 717 C CA . SER A 1 93 ? -1.902 8.345 21.354 1.00 90.12 93 SER A CA 1
ATOM 718 C C . SER A 1 93 ? -1.143 9.301 22.279 1.00 90.12 93 SER A C 1
ATOM 720 O O . SER A 1 93 ? -0.930 8.980 23.451 1.00 90.12 93 SER A O 1
ATOM 722 N N . SER A 1 94 ? -0.853 10.516 21.801 1.00 88.75 94 SER A N 1
ATOM 723 C CA . SER A 1 94 ? -0.215 11.609 22.550 1.00 88.75 94 SER A CA 1
ATOM 724 C C . SER A 1 94 ? -0.938 11.942 23.864 1.00 88.75 94 SER A C 1
ATOM 726 O O . SER A 1 94 ? -0.310 12.251 24.877 1.00 88.75 94 SER A O 1
ATOM 728 N N . ARG A 1 95 ? -2.272 11.816 23.904 1.00 86.75 95 ARG A N 1
ATOM 729 C CA . ARG A 1 95 ? -3.066 12.085 25.116 1.00 86.75 95 ARG A CA 1
ATOM 730 C C . ARG A 1 95 ? -2.948 10.989 26.171 1.00 86.75 95 ARG A C 1
ATOM 732 O O . ARG A 1 95 ? -3.257 11.235 27.337 1.00 86.75 95 ARG A O 1
ATOM 739 N N . PHE A 1 96 ? -2.491 9.802 25.782 1.00 86.50 96 PHE A N 1
ATOM 740 C CA . PHE A 1 96 ? -2.322 8.651 26.667 1.00 86.50 96 PHE A CA 1
ATOM 741 C C . PHE A 1 96 ? -0.892 8.513 27.207 1.00 86.50 96 PHE A C 1
ATOM 743 O O . PHE A 1 96 ? -0.651 7.655 28.057 1.00 86.50 96 PHE A O 1
ATOM 750 N N . GLU A 1 97 ? 0.044 9.385 26.806 1.00 74.25 97 GLU A N 1
ATOM 751 C CA . GLU A 1 97 ? 1.420 9.402 27.332 1.00 74.25 97 GLU A CA 1
ATOM 752 C C . GLU A 1 97 ? 1.472 9.602 28.857 1.00 74.25 97 GLU A C 1
ATOM 754 O O . GLU A 1 97 ? 2.353 9.068 29.528 1.00 74.25 97 GLU A O 1
ATOM 759 N N . GLN A 1 98 ? 0.499 10.319 29.430 1.00 70.69 98 GLN A N 1
ATOM 760 C CA . GLN A 1 98 ? 0.384 10.529 30.881 1.00 70.69 98 GLN A CA 1
ATOM 761 C C . GLN A 1 98 ? -0.522 9.499 31.580 1.00 70.69 98 GLN A C 1
ATOM 763 O O . GLN A 1 98 ? -0.521 9.412 32.808 1.00 70.69 98 GLN A O 1
ATOM 768 N N . ALA A 1 99 ? -1.299 8.716 30.824 1.00 66.44 99 ALA A N 1
ATOM 769 C CA . ALA A 1 99 ? -2.364 7.860 31.340 1.00 66.44 99 ALA A CA 1
ATOM 770 C C . ALA A 1 99 ? -2.152 6.400 30.920 1.00 66.44 99 ALA A C 1
ATOM 772 O O . ALA A 1 99 ? -2.596 5.995 29.855 1.00 66.44 99 ALA A O 1
ATOM 773 N N . ASN A 1 100 ? -1.490 5.606 31.773 1.00 76.88 100 ASN A N 1
ATOM 774 C CA . ASN A 1 100 ? -1.336 4.139 31.691 1.00 76.88 100 ASN A CA 1
ATOM 775 C C . ASN A 1 100 ? -0.882 3.524 30.336 1.00 76.88 100 ASN A C 1
ATOM 777 O O . ASN A 1 100 ? -0.806 2.297 30.241 1.00 76.88 100 ASN A O 1
ATOM 781 N N . GLY A 1 101 ? -0.518 4.340 29.341 1.00 88.50 101 GLY A N 1
ATOM 782 C CA . GLY A 1 101 ? -0.014 3.948 28.027 1.00 88.50 101 GLY A CA 1
ATOM 783 C C . GLY A 1 101 ? -1.106 3.649 26.991 1.00 88.50 101 GLY A C 1
ATOM 784 O O . GLY A 1 101 ? -2.064 2.923 27.262 1.00 88.50 101 GLY A O 1
ATOM 785 N N . PHE A 1 102 ? -0.904 4.146 25.765 1.00 91.12 102 PHE A N 1
ATOM 786 C CA . PHE A 1 102 ? -1.784 3.910 24.611 1.00 91.12 102 PHE A CA 1
ATOM 787 C C . PHE A 1 102 ? -1.966 2.416 24.296 1.00 91.12 102 PHE A C 1
ATOM 789 O O . PHE A 1 102 ? -3.084 1.955 24.080 1.00 91.12 102 PHE A O 1
ATOM 796 N N . GLU A 1 103 ? -0.892 1.628 24.385 1.00 89.56 103 GLU A N 1
ATOM 797 C CA . GLU A 1 103 ? -0.939 0.183 24.127 1.00 89.56 103 GLU A CA 1
ATOM 798 C C . GLU A 1 103 ? -1.928 -0.539 25.053 1.00 89.56 103 GLU A C 1
ATOM 800 O O . GLU A 1 103 ? -2.699 -1.401 24.632 1.00 89.56 103 GLU A O 1
ATOM 805 N N . ARG A 1 104 ? -1.958 -0.158 26.336 1.00 90.50 104 ARG A N 1
ATOM 806 C CA . ARG A 1 104 ? -2.891 -0.745 27.301 1.00 90.50 104 ARG A CA 1
ATOM 807 C C . ARG A 1 104 ? -4.332 -0.377 26.957 1.00 90.50 104 ARG A C 1
ATOM 809 O O . ARG A 1 104 ? -5.207 -1.236 27.066 1.00 90.50 104 ARG A O 1
ATOM 816 N N . HIS A 1 105 ? -4.566 0.872 26.558 1.00 92.44 105 HIS A N 1
ATOM 817 C CA . HIS A 1 105 ? -5.881 1.352 26.149 1.00 92.44 105 HIS A CA 1
ATOM 818 C C . HIS A 1 105 ? -6.414 0.533 24.966 1.00 92.44 105 HIS A C 1
ATOM 820 O O . HIS A 1 105 ? -7.489 -0.055 25.072 1.00 92.44 105 HIS A O 1
ATOM 826 N N . VAL A 1 106 ? -5.630 0.379 23.895 1.00 92.12 106 VAL A N 1
ATOM 827 C CA . VAL A 1 106 ? -6.040 -0.393 22.708 1.00 92.12 106 VAL A CA 1
ATOM 828 C C . VAL A 1 106 ? -6.184 -1.888 23.017 1.00 92.12 106 VAL A C 1
ATOM 830 O O . VAL A 1 106 ? -7.147 -2.514 22.587 1.00 92.12 106 VAL A O 1
ATOM 833 N N . GLN A 1 107 ? -5.284 -2.490 23.799 1.00 91.69 107 GLN A N 1
ATOM 834 C CA . GLN A 1 107 ? -5.339 -3.937 24.046 1.00 91.69 107 GLN A CA 1
ATOM 835 C C . GLN A 1 107 ? -6.395 -4.370 25.068 1.00 91.69 107 GLN A C 1
ATOM 837 O O . GLN A 1 107 ? -6.905 -5.489 24.959 1.00 91.69 107 GLN A O 1
ATOM 842 N N . ARG A 1 108 ? -6.676 -3.554 26.095 1.00 90.31 108 ARG A N 1
ATOM 843 C CA . ARG A 1 108 ? -7.520 -3.960 27.236 1.00 90.31 108 ARG A CA 1
ATOM 844 C C . ARG A 1 108 ? -8.832 -3.210 27.361 1.00 90.31 108 ARG A C 1
ATOM 846 O O . ARG A 1 108 ? -9.781 -3.794 27.872 1.00 90.31 108 ARG A O 1
ATOM 853 N N . GLU A 1 109 ? -8.876 -1.947 26.960 1.00 92.00 109 GLU A N 1
ATOM 854 C CA . GLU A 1 109 ? -10.073 -1.114 27.107 1.00 92.00 109 GLU A CA 1
ATOM 855 C C . GLU A 1 109 ? -10.851 -1.099 25.788 1.00 92.00 109 GLU A C 1
ATOM 857 O O . GLU A 1 109 ? -12.015 -1.483 25.762 1.00 92.00 109 GLU A O 1
ATOM 862 N N . HIS A 1 110 ? -10.184 -0.772 24.679 1.00 94.56 110 HIS A N 1
ATOM 863 C CA . HIS A 1 110 ? -10.767 -0.651 23.341 1.00 94.56 110 HIS A CA 1
ATOM 864 C C . HIS A 1 110 ? -10.199 -1.675 22.351 1.00 94.56 110 HIS A C 1
ATOM 866 O O . HIS A 1 110 ? -9.797 -1.345 21.234 1.00 94.56 110 HIS A O 1
ATOM 872 N N . ASN A 1 111 ? -10.187 -2.947 22.750 1.00 94.56 111 ASN A N 1
ATOM 873 C CA . ASN A 1 111 ? -9.787 -4.019 21.848 1.00 94.56 111 ASN A CA 1
ATOM 874 C C . ASN A 1 111 ? -10.879 -4.262 20.805 1.00 94.56 111 ASN A C 1
ATOM 876 O O . ASN A 1 111 ? -11.952 -4.760 21.142 1.00 94.56 111 ASN A O 1
ATOM 880 N N . MET A 1 112 ? -10.591 -3.951 19.541 1.00 93.00 112 MET A N 1
ATOM 881 C CA . MET A 1 112 ? -11.537 -4.077 18.427 1.00 93.00 112 MET A CA 1
ATOM 882 C C . MET A 1 112 ? -12.188 -5.468 18.338 1.00 93.00 112 MET A C 1
ATOM 884 O O . MET A 1 112 ? -13.384 -5.573 18.070 1.00 93.00 112 MET A O 1
ATOM 888 N N . TRP A 1 113 ? -11.440 -6.539 18.617 1.00 94.94 113 TRP A N 1
ATOM 889 C CA . TRP A 1 113 ? -11.963 -7.905 18.537 1.00 94.94 113 TRP A CA 1
ATOM 890 C C . TRP A 1 113 ? -13.011 -8.200 19.602 1.00 94.94 113 TRP A C 1
ATOM 892 O O . TRP A 1 113 ? -13.948 -8.943 19.333 1.00 94.94 113 TRP A O 1
ATOM 902 N N . ASN A 1 114 ? -12.908 -7.584 20.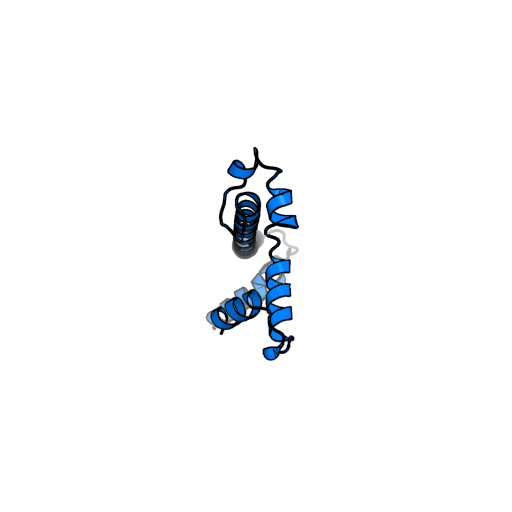782 1.00 95.44 114 ASN A N 1
ATOM 903 C CA . ASN A 1 114 ? -13.911 -7.762 21.828 1.00 95.44 114 ASN A CA 1
ATOM 904 C C . ASN A 1 114 ? -15.273 -7.200 21.401 1.00 95.44 114 ASN A C 1
ATOM 906 O O . ASN A 1 114 ? -16.291 -7.796 21.738 1.00 95.44 114 ASN A O 1
ATOM 910 N N . TYR A 1 115 ? -15.304 -6.114 20.619 1.00 94.25 115 TYR A N 1
ATOM 911 C CA . TYR A 1 115 ? -16.549 -5.593 20.046 1.00 94.25 115 TYR A CA 1
ATOM 912 C C . TYR A 1 115 ? -17.146 -6.577 19.035 1.00 94.25 115 TYR A C 1
ATOM 914 O O . TYR A 1 115 ? -18.338 -6.863 19.095 1.00 94.25 115 TYR A O 1
ATOM 922 N N . LEU A 1 116 ? -16.319 -7.157 18.155 1.00 93.75 116 LEU A N 1
ATOM 923 C CA . LEU A 1 116 ? -16.779 -8.170 17.200 1.00 93.75 116 LEU A CA 1
ATOM 924 C C . LEU A 1 116 ? -17.313 -9.425 17.906 1.00 93.75 116 LEU A C 1
ATOM 926 O O . LEU A 1 116 ? -18.380 -9.921 17.554 1.00 93.75 116 LEU A O 1
ATOM 930 N N . TYR A 1 117 ? -16.599 -9.922 18.918 1.00 95.31 117 TYR A N 1
ATOM 931 C CA . TYR A 1 117 ? -17.044 -11.071 19.708 1.00 95.31 117 TYR A CA 1
ATOM 932 C C . TYR A 1 117 ? -18.323 -10.779 20.478 1.00 95.31 117 TYR A C 1
ATOM 934 O O . TYR A 1 117 ? -19.159 -11.665 20.598 1.00 95.31 117 TYR A O 1
ATOM 942 N N . TYR A 1 118 ? -18.499 -9.552 20.966 1.00 94.88 118 TYR A N 1
ATOM 943 C CA . TYR A 1 118 ? -19.728 -9.156 21.638 1.00 94.88 118 TYR A CA 1
ATOM 944 C C . TYR A 1 118 ? -20.926 -9.138 20.681 1.00 94.88 118 TYR A C 1
ATOM 946 O O . TYR A 1 118 ? -21.978 -9.663 21.027 1.00 94.88 118 TYR A O 1
ATOM 954 N N . LEU A 1 119 ? -20.760 -8.632 19.454 1.00 93.44 119 LEU A N 1
ATOM 955 C CA . LEU A 1 119 ? -21.815 -8.686 18.432 1.00 93.44 119 LEU A CA 1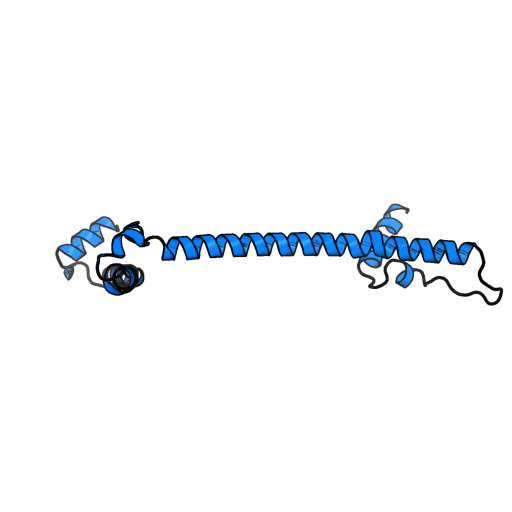
ATOM 956 C C . LEU A 1 119 ? -22.154 -10.127 18.027 1.00 93.44 119 LEU A C 1
ATOM 958 O O . LEU A 1 119 ? -23.327 -10.477 17.934 1.00 93.44 119 LEU A O 1
ATOM 962 N N . ALA A 1 120 ? -21.141 -10.978 17.833 1.00 94.62 120 ALA A N 1
ATOM 963 C CA . ALA A 1 120 ? -21.355 -12.397 17.550 1.00 94.62 120 ALA A CA 1
ATOM 964 C C . ALA A 1 120 ? -22.070 -13.108 18.715 1.00 94.62 120 ALA A C 1
ATOM 966 O O . ALA A 1 120 ? -23.003 -13.874 18.490 1.00 94.62 120 ALA A O 1
ATOM 967 N N . TYR A 1 121 ? -21.676 -12.807 19.954 1.00 94.88 121 TYR A N 1
ATOM 968 C CA . TYR A 1 121 ? -22.310 -13.321 21.167 1.00 94.88 121 TYR A CA 1
ATOM 969 C C . TYR A 1 121 ? -23.784 -12.925 21.263 1.00 94.88 121 TYR A C 1
ATOM 971 O O . TYR A 1 121 ? -24.613 -13.782 21.553 1.00 94.88 121 TYR A O 1
ATOM 979 N N . LEU A 1 122 ? -24.111 -11.656 20.993 1.00 94.31 122 LEU A N 1
ATOM 980 C CA . LEU A 1 122 ? -25.500 -11.205 20.949 1.00 94.31 122 LEU A CA 1
ATOM 981 C C . LEU A 1 122 ? -26.276 -11.968 19.872 1.00 94.31 122 LEU A C 1
ATOM 983 O O . LEU A 1 122 ? -27.314 -12.523 20.178 1.00 94.31 122 LEU A O 1
ATOM 987 N N . SER A 1 123 ? -25.721 -12.124 18.666 1.00 91.88 123 SER A N 1
ATOM 988 C CA . SER A 1 123 ? -26.417 -12.820 17.570 1.00 91.88 123 SER A CA 1
ATOM 989 C C . SER A 1 123 ? -26.731 -14.304 17.822 1.00 91.88 123 SER A C 1
ATOM 991 O O . SER A 1 123 ? -27.591 -14.863 17.145 1.00 91.88 123 SER A O 1
ATOM 993 N N . GLU A 1 124 ? -26.017 -14.961 18.742 1.00 93.25 124 GLU A N 1
ATOM 994 C CA . GLU A 1 124 ? -26.208 -16.385 19.065 1.00 93.25 124 GLU A CA 1
ATOM 995 C C . GLU A 1 124 ? -27.046 -16.603 20.336 1.00 93.25 124 GLU A C 1
ATOM 997 O O . GLU A 1 124 ? -27.636 -17.670 20.522 1.00 93.25 124 GLU A O 1
ATOM 1002 N N . LYS A 1 125 ? -27.094 -15.613 21.228 1.00 93.38 125 LYS A N 1
ATOM 1003 C CA . LYS A 1 125 ? -27.805 -15.702 22.502 1.00 93.38 125 LYS A CA 1
ATOM 1004 C C . LYS A 1 125 ? -29.310 -15.476 22.302 1.00 93.38 125 LYS A C 1
ATOM 1006 O O . LYS A 1 125 ? -29.718 -14.708 21.448 1.00 93.38 125 LYS A O 1
ATOM 1011 N N . ASP A 1 126 ? -30.138 -16.154 23.101 1.00 92.44 126 ASP A N 1
ATOM 1012 C CA . ASP A 1 126 ? -31.594 -15.964 23.075 1.00 92.44 126 ASP A CA 1
ATOM 1013 C C . ASP A 1 126 ? -31.967 -14.569 23.598 1.00 92.44 126 ASP A C 1
ATOM 1015 O O . ASP A 1 126 ? -31.521 -14.168 24.679 1.00 92.44 126 ASP A O 1
ATOM 1019 N N . ASP A 1 127 ? -32.816 -13.856 22.855 1.00 90.31 127 ASP A N 1
ATOM 1020 C CA . ASP A 1 127 ? -33.224 -12.486 23.178 1.00 90.31 127 ASP A CA 1
ATOM 1021 C C . ASP A 1 127 ? -33.890 -12.367 24.561 1.00 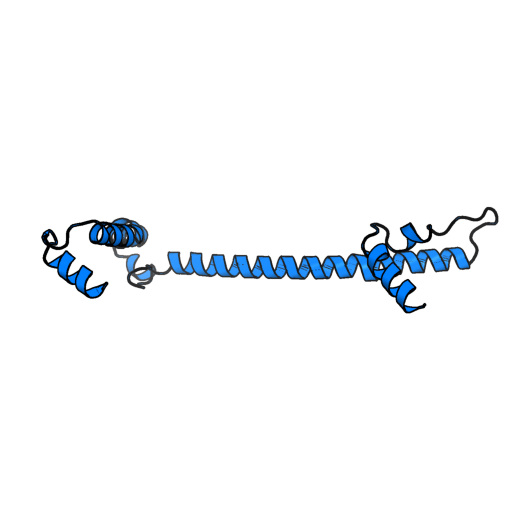90.31 127 ASP A C 1
ATOM 1023 O O . ASP A 1 127 ? -33.797 -11.326 25.216 1.00 90.31 127 ASP A O 1
ATOM 1027 N N . ASN A 1 128 ? -34.535 -13.436 25.051 1.00 91.94 128 ASN A N 1
ATOM 1028 C CA . ASN A 1 128 ? -35.166 -13.441 26.375 1.00 91.94 128 ASN A CA 1
ATOM 1029 C C . ASN A 1 128 ? -34.146 -13.501 27.524 1.00 91.94 128 ASN A C 1
ATOM 1031 O O . ASN A 1 128 ? -34.489 -13.155 28.658 1.00 91.94 128 ASN A O 1
ATOM 1035 N N . ASP A 1 129 ? -32.910 -13.919 27.243 1.00 94.12 129 ASP A N 1
ATOM 1036 C CA . ASP A 1 129 ? -31.818 -14.010 28.216 1.00 94.12 129 ASP A CA 1
ATOM 1037 C C . ASP A 1 129 ? -30.907 -12.768 28.193 1.00 94.12 129 ASP A C 1
ATOM 1039 O O . ASP A 1 129 ? -29.893 -12.717 28.909 1.00 94.12 129 ASP A O 1
ATOM 1043 N N . TYR A 1 130 ? -31.229 -11.760 27.376 1.00 94.50 130 TYR A N 1
ATOM 1044 C CA . TYR A 1 130 ? -30.496 -10.500 27.364 1.00 94.50 130 TYR A CA 1
ATOM 1045 C C . TYR A 1 130 ? -30.620 -9.760 28.698 1.00 94.50 130 TYR A C 1
ATOM 1047 O O . TYR A 1 130 ? -31.686 -9.599 29.293 1.00 94.50 130 TYR A O 1
ATOM 1055 N N . THR A 1 131 ? -29.485 -9.261 29.174 1.00 95.06 131 THR A N 1
ATOM 1056 C CA . THR A 1 131 ? -29.443 -8.266 30.244 1.00 95.06 131 THR A CA 1
ATOM 1057 C C . THR A 1 131 ? -29.899 -6.907 29.713 1.00 95.06 131 THR A C 1
ATOM 1059 O O . THR A 1 131 ? -29.835 -6.646 28.517 1.00 95.06 131 THR A O 1
ATOM 1062 N N . GLY A 1 132 ? -30.275 -5.975 30.595 1.00 93.88 132 GLY A N 1
ATOM 1063 C CA . GLY A 1 132 ? -30.770 -4.661 30.155 1.00 93.88 132 GLY A CA 1
ATOM 1064 C C . GLY A 1 132 ? -29.793 -3.858 29.280 1.00 93.88 132 GLY A C 1
ATOM 1065 O O . GLY A 1 132 ? -30.233 -3.066 28.454 1.00 93.88 132 GLY A O 1
ATOM 1066 N N . GLN A 1 133 ? -28.478 -4.061 29.428 1.00 93.31 133 GLN A N 1
ATOM 1067 C CA . GLN A 1 133 ? -27.485 -3.441 28.540 1.00 93.31 133 GLN A CA 1
ATOM 1068 C C . GLN A 1 133 ? -27.405 -4.151 27.185 1.00 93.31 133 GLN A C 1
ATOM 1070 O O . GLN A 1 133 ? -27.292 -3.486 26.163 1.00 93.31 133 GLN A O 1
ATOM 1075 N N . GLU A 1 134 ? -27.489 -5.482 27.176 1.00 94.81 134 GLU A N 1
ATOM 1076 C CA . GLU A 1 134 ? -27.488 -6.286 25.950 1.00 94.81 134 GLU A CA 1
ATOM 1077 C C . GLU A 1 134 ? -28.733 -6.007 25.107 1.00 94.81 134 GLU A C 1
ATOM 1079 O O . GLU A 1 134 ? -28.591 -5.765 23.914 1.00 94.81 134 GLU A O 1
ATOM 1084 N N . SER A 1 135 ? -29.921 -5.926 25.722 1.00 93.50 135 SER A N 1
ATOM 1085 C CA . SER A 1 135 ? -31.159 -5.554 25.024 1.00 93.50 135 SER A CA 1
ATOM 1086 C C . SER A 1 135 ? -31.042 -4.175 24.378 1.00 93.50 135 SER A C 1
ATOM 1088 O O . SER A 1 135 ? -31.370 -4.018 23.210 1.00 93.50 135 SER A O 1
ATOM 1090 N N . TYR A 1 136 ? -30.501 -3.189 25.103 1.00 94.75 136 TYR A N 1
ATOM 1091 C CA . TYR A 1 136 ? -30.301 -1.842 24.565 1.00 94.75 136 TYR A CA 1
ATOM 1092 C C . TYR A 1 136 ? -29.348 -1.823 23.363 1.00 94.75 136 TYR A C 1
ATOM 1094 O O . TYR A 1 136 ? -29.601 -1.124 22.387 1.00 94.75 136 TYR A O 1
ATOM 1102 N N . VAL A 1 137 ? -28.244 -2.575 23.420 1.00 94.56 137 VAL A N 1
ATOM 1103 C CA . VAL A 1 137 ? -27.310 -2.655 22.287 1.00 94.56 137 VAL A CA 1
ATOM 1104 C C . VAL A 1 137 ? -27.933 -3.420 21.121 1.00 94.56 137 VAL A C 1
ATOM 1106 O O . VAL A 1 137 ? -27.773 -2.988 19.985 1.00 94.56 137 VAL A O 1
ATOM 1109 N N . SER A 1 138 ? -28.661 -4.507 21.380 1.00 92.94 138 SER A N 1
ATOM 1110 C CA . SER A 1 138 ? -29.339 -5.282 20.338 1.00 92.94 138 SER A CA 1
ATOM 1111 C C . SER A 1 138 ? -30.378 -4.443 19.589 1.00 92.94 138 SER A C 1
ATOM 1113 O O . SER A 1 138 ? -30.378 -4.445 18.363 1.00 92.94 138 SER A O 1
ATOM 1115 N N . GLU A 1 139 ? -31.186 -3.653 20.302 1.00 92.94 139 GLU A N 1
ATOM 1116 C CA . GLU A 1 139 ? -32.159 -2.725 19.699 1.00 92.94 139 GLU A CA 1
ATOM 1117 C C . GLU A 1 139 ? -31.505 -1.622 18.848 1.00 92.94 139 GLU A C 1
ATOM 1119 O O . GLU A 1 139 ? -32.145 -1.071 17.960 1.00 92.94 139 GLU A O 1
ATOM 1124 N N . LEU A 1 140 ? -30.250 -1.254 19.129 1.00 93.25 140 LEU A N 1
ATOM 1125 C CA . LEU A 1 140 ? -29.508 -0.261 18.343 1.00 93.25 140 LEU A CA 1
ATOM 1126 C C . LEU A 1 140 ? -28.833 -0.848 17.098 1.00 93.25 140 LEU A C 1
ATOM 1128 O O . LEU A 1 140 ? -28.421 -0.085 16.221 1.00 93.25 140 LEU A O 1
ATOM 1132 N N . VAL A 1 141 ? -28.618 -2.164 17.078 1.00 88.81 141 VAL A N 1
ATOM 1133 C CA . VAL A 1 141 ? -27.953 -2.877 15.980 1.00 88.81 141 VAL A CA 1
ATOM 1134 C C . VAL A 1 141 ? -28.964 -3.360 14.933 1.00 88.81 141 VAL A C 1
ATOM 1136 O O . VAL A 1 141 ? -28.593 -3.443 13.761 1.00 88.81 141 VAL A O 1
ATOM 1139 N N . GLU A 1 142 ? -30.203 -3.659 15.339 1.00 75.50 142 GLU A N 1
ATOM 1140 C CA . GLU A 1 142 ? -31.344 -3.909 14.436 1.00 75.50 142 GLU A CA 1
ATOM 1141 C C . GLU A 1 142 ? -31.781 -2.662 13.646 1.00 75.50 142 GLU A C 1
ATOM 1143 O O . GLU A 1 142 ? -32.115 -2.830 12.446 1.00 75.50 142 GLU A O 1
#

InterPro domains:
  IPR015925 Ryanodine/Inositol 1,4,5-trisphosphate receptor [PTHR13715] (6-140)

Sequence (142 aa):
TKMQILMYTLTTGLQAGGGIADIIGGATYDDGGPDSRYWWRVVYDDAYFLILVIIMLSIVSGIIIDAFGASRDHRHEVEEDQQNSCFICGIESSRFEQANGFERHVQREHNMWNYLYYLAYLSEKDDNDYTGQESYVSELVE

pLDDT: mean 87.04, std 9.08, range [57.56, 97.62]

Secondary structure (DSSP, 8-state):
-HHHHHHHHHHHHHHSTTTHHHHH------TT---HHHHHHHHHHHHHIIIIIIHHHHHHHHHHHHHHHHHHHHHHHHHHHHHHB-TTT--BGGGGTTTT-HHHIIIIIS-HHHHHHHHHHHHHS-GGG--HHHHHHHHHH-